Protein AF-A0A965NC64-F1 (afdb_monomer)

Structure (mmCIF, N/CA/C/O backbone):
data_AF-A0A965NC64-F1
#
_entry.id   AF-A0A965NC64-F1
#
loop_
_atom_site.group_PDB
_atom_site.id
_atom_site.type_symbol
_atom_site.label_atom_id
_atom_site.label_alt_id
_atom_site.label_comp_id
_atom_site.label_asym_id
_atom_site.label_entity_id
_atom_site.label_seq_id
_atom_site.pdbx_PDB_ins_code
_atom_site.Cartn_x
_atom_site.Cartn_y
_atom_site.Cartn_z
_atom_site.occupancy
_atom_site.B_iso_or_equiv
_atom_site.auth_seq_id
_atom_site.auth_comp_id
_atom_site.auth_asym_id
_atom_site.auth_atom_id
_atom_sit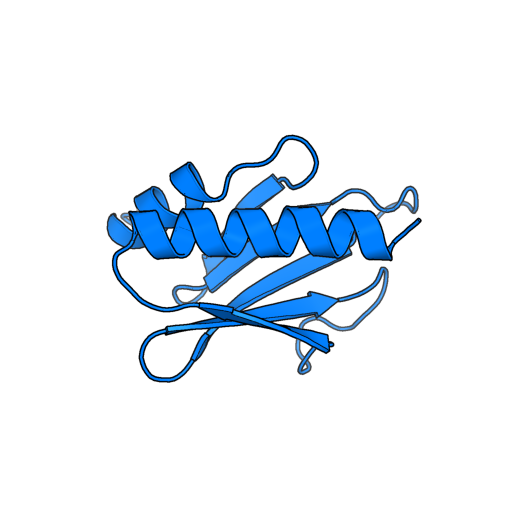e.pdbx_PDB_model_num
ATOM 1 N N . MET A 1 1 ? -20.239 12.941 -12.791 1.00 38.50 1 MET A N 1
ATOM 2 C CA . MET A 1 1 ? -20.620 12.729 -11.380 1.00 38.50 1 MET A CA 1
ATOM 3 C C . MET A 1 1 ? -19.331 12.529 -10.611 1.00 38.50 1 MET A C 1
ATOM 5 O O . MET A 1 1 ? -18.614 11.591 -10.923 1.00 38.50 1 MET A O 1
ATOM 9 N N . ALA A 1 2 ? -18.961 13.468 -9.740 1.00 36.38 2 ALA A N 1
ATOM 10 C CA . ALA A 1 2 ? -17.720 13.370 -8.981 1.00 36.38 2 ALA A CA 1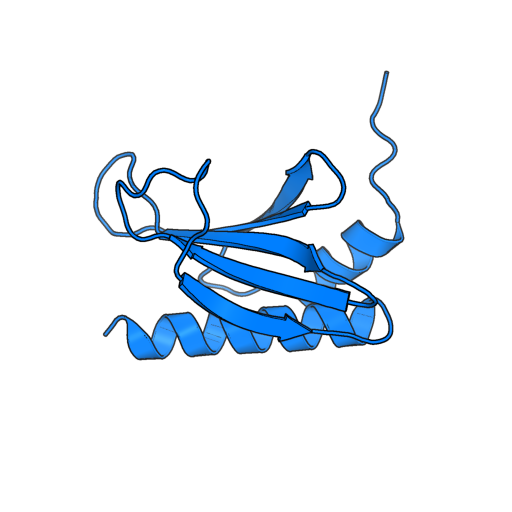
ATOM 11 C C . ALA A 1 2 ? -17.830 12.180 -8.021 1.00 36.38 2 ALA A C 1
ATOM 13 O O . ALA A 1 2 ? -18.728 12.162 -7.179 1.00 36.38 2 ALA A O 1
ATOM 14 N N . ALA A 1 3 ? -16.951 11.188 -8.166 1.00 44.09 3 ALA A N 1
ATOM 15 C CA . ALA A 1 3 ? -16.714 10.219 -7.112 1.00 44.09 3 ALA A CA 1
ATOM 16 C C . ALA A 1 3 ? -16.273 11.024 -5.885 1.00 44.09 3 ALA A C 1
ATOM 18 O O . ALA A 1 3 ? -15.158 11.542 -5.836 1.00 44.09 3 ALA A O 1
ATOM 19 N N . LEU A 1 4 ? -17.180 11.223 -4.930 1.00 44.88 4 LEU A N 1
ATOM 20 C CA . LEU A 1 4 ? -16.827 11.715 -3.607 1.00 44.88 4 LEU A CA 1
ATOM 21 C C . LEU A 1 4 ? -15.975 10.606 -2.992 1.00 44.88 4 LEU A C 1
ATOM 23 O O . LEU A 1 4 ? -16.509 9.654 -2.426 1.00 44.88 4 LEU A O 1
ATOM 27 N N . GLY A 1 5 ? -14.663 10.681 -3.235 1.00 58.66 5 GLY A N 1
ATOM 28 C CA . GLY A 1 5 ? -13.684 9.711 -2.772 1.00 58.66 5 GLY A CA 1
ATOM 29 C C . GLY A 1 5 ? -13.935 9.418 -1.303 1.00 58.66 5 GLY A C 1
ATOM 30 O O . GLY A 1 5 ? -14.104 10.341 -0.501 1.00 58.66 5 GLY A O 1
ATOM 31 N N . ASN A 1 6 ? -14.046 8.133 -0.976 1.00 78.19 6 ASN A N 1
ATOM 32 C CA . ASN A 1 6 ? -14.392 7.686 0.362 1.00 78.19 6 ASN A CA 1
ATOM 33 C C . ASN A 1 6 ? -13.430 8.356 1.370 1.00 78.19 6 ASN A C 1
ATOM 35 O O . ASN A 1 6 ? -12.217 8.132 1.297 1.00 78.19 6 ASN A O 1
ATOM 39 N N . PRO A 1 7 ? -13.929 9.199 2.295 1.00 83.62 7 PRO A N 1
ATOM 40 C CA . PRO A 1 7 ? -13.079 10.010 3.165 1.00 83.62 7 PRO A CA 1
ATOM 41 C C . PRO A 1 7 ? -12.191 9.157 4.073 1.00 83.62 7 PRO A C 1
ATOM 43 O O . PRO A 1 7 ? -11.143 9.620 4.525 1.00 83.62 7 PRO A O 1
ATOM 46 N N . GLU A 1 8 ? -12.583 7.910 4.337 1.00 85.62 8 GLU A N 1
ATOM 47 C CA . GLU A 1 8 ? -11.746 6.950 5.046 1.00 85.62 8 GLU A CA 1
ATOM 48 C C . GLU A 1 8 ? -10.564 6.490 4.192 1.00 85.62 8 GLU A C 1
ATOM 50 O O . GLU A 1 8 ? -9.433 6.525 4.672 1.00 85.62 8 GLU A O 1
ATOM 55 N N . LEU A 1 9 ? -10.797 6.145 2.921 1.00 88.12 9 LEU A N 1
ATOM 56 C CA . LEU A 1 9 ? -9.732 5.765 1.986 1.00 88.12 9 LEU A CA 1
ATOM 57 C C . LEU A 1 9 ? -8.744 6.906 1.777 1.00 88.12 9 LEU A C 1
ATOM 59 O O . LEU A 1 9 ? -7.544 6.673 1.845 1.00 88.12 9 LEU A O 1
ATOM 63 N N . ASN A 1 10 ? -9.220 8.146 1.655 1.00 89.44 10 ASN A N 1
ATOM 64 C CA . ASN A 1 10 ? -8.328 9.303 1.552 1.00 89.44 10 ASN A CA 1
ATOM 65 C C . ASN A 1 10 ? -7.413 9.443 2.778 1.00 89.44 10 ASN A C 1
ATOM 67 O O . ASN A 1 10 ? -6.249 9.810 2.642 1.00 89.44 10 ASN A O 1
ATOM 71 N N . ARG A 1 11 ? -7.906 9.129 3.985 1.00 91.56 11 ARG A N 1
ATOM 72 C CA . ARG A 1 11 ? -7.077 9.133 5.203 1.00 91.56 11 ARG A CA 1
ATOM 73 C C . ARG A 1 11 ? -6.077 7.984 5.224 1.00 91.56 11 ARG A C 1
ATOM 75 O O . ARG A 1 11 ? -4.970 8.183 5.718 1.00 91.56 11 ARG A O 1
ATOM 82 N N . ILE A 1 12 ? -6.472 6.813 4.726 1.00 93.50 12 ILE A N 1
ATOM 83 C CA . ILE A 1 12 ? -5.576 5.663 4.598 1.00 93.50 12 ILE A CA 1
ATOM 84 C C . ILE A 1 12 ? -4.457 6.005 3.612 1.00 93.50 12 ILE A C 1
ATOM 86 O O . ILE A 1 12 ? -3.294 5.945 3.992 1.00 93.50 12 ILE A O 1
ATOM 90 N N . VAL A 1 13 ? -4.802 6.451 2.400 1.00 93.75 13 VAL A N 1
ATOM 91 C CA . VAL A 1 13 ? -3.851 6.838 1.347 1.00 93.75 13 VAL A CA 1
ATOM 92 C C . VAL A 1 13 ? -2.905 7.929 1.831 1.00 93.75 13 VAL A C 1
ATOM 94 O O . VAL A 1 13 ? -1.699 7.788 1.680 1.00 93.75 13 VAL A O 1
ATOM 97 N N . ALA A 1 14 ? -3.414 8.976 2.488 1.00 93.69 14 ALA A N 1
ATOM 98 C CA . ALA A 1 14 ? -2.570 10.040 3.033 1.00 93.69 14 ALA A CA 1
ATOM 99 C C . ALA A 1 14 ? -1.561 9.534 4.082 1.00 93.69 14 ALA A C 1
ATOM 101 O O . ALA A 1 14 ? -0.460 10.065 4.180 1.00 93.69 14 ALA A O 1
ATOM 102 N N . ALA A 1 15 ? -1.926 8.521 4.873 1.00 94.81 15 ALA A N 1
ATOM 103 C CA . ALA A 1 15 ? -1.031 7.908 5.854 1.00 94.81 15 ALA A CA 1
ATOM 104 C C . ALA A 1 15 ? -0.110 6.828 5.251 1.00 94.81 15 ALA A C 1
ATOM 106 O O . ALA A 1 15 ? 0.912 6.518 5.860 1.00 94.81 15 ALA A O 1
ATOM 107 N N . ALA A 1 16 ? -0.468 6.286 4.084 1.00 94.81 16 ALA A N 1
ATOM 108 C CA . ALA A 1 16 ? 0.279 5.271 3.348 1.00 94.81 16 ALA A CA 1
ATOM 109 C C . ALA A 1 16 ? 1.355 5.846 2.410 1.00 94.81 16 ALA A C 1
ATOM 111 O O . ALA A 1 16 ? 2.144 5.076 1.875 1.00 94.81 16 ALA A O 1
ATOM 112 N N . GLN A 1 17 ? 1.397 7.170 2.210 1.00 93.56 17 GLN A N 1
ATOM 113 C CA . GLN A 1 17 ? 2.363 7.828 1.322 1.00 93.56 17 GLN A CA 1
ATOM 114 C C . GLN A 1 17 ? 3.816 7.491 1.694 1.00 93.56 17 GLN A C 1
ATOM 116 O O . GLN A 1 17 ? 4.217 7.598 2.860 1.00 93.56 17 GLN A O 1
ATOM 121 N N . THR A 1 18 ? 4.609 7.142 0.680 1.00 92.31 18 THR A N 1
ATOM 122 C CA . THR A 1 18 ? 6.045 6.846 0.782 1.00 92.31 18 THR A CA 1
ATOM 123 C C . THR A 1 18 ? 6.791 7.543 -0.366 1.00 92.31 18 THR A C 1
ATOM 125 O O . THR A 1 18 ? 6.166 7.931 -1.349 1.00 92.31 18 THR A O 1
ATOM 128 N N . PRO A 1 19 ? 8.116 7.751 -0.261 1.00 89.81 19 PRO A N 1
ATOM 129 C CA . PRO A 1 19 ? 8.881 8.414 -1.317 1.00 89.81 19 PRO A CA 1
ATOM 130 C C . PRO A 1 19 ? 9.054 7.572 -2.590 1.00 89.81 19 PRO A C 1
ATOM 132 O O . PRO A 1 19 ? 9.368 8.136 -3.633 1.00 89.81 19 PRO A O 1
ATOM 135 N N . LEU A 1 20 ? 8.900 6.248 -2.505 1.00 89.75 20 LEU A N 1
ATOM 136 C CA . LEU A 1 20 ? 9.176 5.325 -3.614 1.00 89.75 20 LEU A CA 1
ATOM 137 C C . LEU A 1 20 ? 7.903 4.813 -4.286 1.00 89.75 20 LEU A C 1
ATOM 139 O O . LEU A 1 20 ? 7.935 4.434 -5.451 1.00 89.75 20 LEU A O 1
ATOM 143 N N . TRP A 1 21 ? 6.791 4.805 -3.558 1.00 94.44 21 TRP A N 1
ATOM 144 C CA . TRP A 1 21 ? 5.522 4.287 -4.041 1.00 94.44 21 TRP A CA 1
ATOM 145 C C . TRP A 1 21 ? 4.537 5.431 -4.253 1.00 94.44 21 TRP A C 1
ATOM 147 O O . TRP A 1 21 ? 4.229 6.167 -3.315 1.00 94.44 21 TRP A O 1
ATOM 157 N N . ASP A 1 22 ? 4.001 5.542 -5.465 1.00 94.62 22 ASP A N 1
ATOM 158 C CA . ASP A 1 22 ? 2.838 6.381 -5.734 1.00 94.62 22 ASP A CA 1
ATOM 159 C C . ASP A 1 22 ? 1.588 5.647 -5.248 1.00 94.62 22 ASP A C 1
ATOM 161 O O . ASP A 1 22 ? 1.274 4.565 -5.742 1.00 94.62 22 ASP A O 1
ATOM 165 N N . VAL A 1 23 ? 0.919 6.193 -4.229 1.00 95.00 23 VAL A N 1
ATOM 166 C CA . VAL A 1 23 ? -0.237 5.556 -3.582 1.00 95.00 23 VAL A CA 1
ATOM 167 C C . VAL A 1 23 ? -1.507 6.330 -3.905 1.00 95.00 23 VAL A C 1
ATOM 169 O O . VAL A 1 23 ? -1.642 7.503 -3.547 1.00 95.00 23 VAL A O 1
ATOM 172 N N . ALA A 1 24 ? -2.479 5.640 -4.496 1.00 93.38 24 ALA A N 1
ATOM 173 C CA . ALA A 1 24 ? -3.746 6.200 -4.940 1.00 93.38 24 ALA A CA 1
ATOM 174 C C . ALA A 1 24 ? -4.934 5.289 -4.593 1.00 93.38 24 ALA A C 1
ATOM 176 O O . ALA A 1 24 ? -4.796 4.111 -4.266 1.00 93.38 24 ALA A O 1
ATOM 177 N N . THR A 1 25 ? -6.144 5.839 -4.662 1.00 91.12 25 THR A N 1
ATOM 178 C CA . THR A 1 25 ? -7.377 5.047 -4.572 1.00 91.12 25 THR A CA 1
ATOM 179 C C . THR A 1 25 ? -7.724 4.454 -5.935 1.00 91.12 25 THR A C 1
ATOM 181 O O . THR A 1 25 ? -7.787 5.194 -6.915 1.00 91.12 25 THR A O 1
ATOM 184 N N . GLY A 1 26 ? -7.997 3.152 -5.979 1.00 85.88 26 GLY A N 1
ATOM 185 C CA . GLY A 1 26 ? -8.496 2.437 -7.153 1.00 85.88 26 GLY A CA 1
ATOM 186 C C . GLY A 1 26 ? -10.017 2.263 -7.141 1.00 85.88 26 GLY A C 1
ATOM 187 O O . GLY A 1 26 ? -10.727 2.809 -6.290 1.00 85.88 26 GLY A O 1
ATOM 188 N N . GLU A 1 27 ? -10.532 1.465 -8.077 1.00 82.50 27 GLU A N 1
ATOM 189 C CA . GLU A 1 27 ? -11.954 1.105 -8.107 1.00 82.50 27 GLU A CA 1
ATOM 190 C C . GLU A 1 27 ? -12.347 0.185 -6.933 1.00 82.50 27 GLU A C 1
ATOM 192 O O . GLU A 1 27 ? -11.521 -0.525 -6.356 1.00 82.50 27 GLU A O 1
ATOM 197 N N . GLY A 1 28 ? -13.629 0.200 -6.550 1.00 79.81 28 GLY A N 1
ATOM 198 C CA . GLY A 1 28 ? -14.186 -0.789 -5.615 1.00 79.81 28 GLY A CA 1
ATOM 199 C C . GLY A 1 28 ? -13.628 -0.750 -4.185 1.00 79.81 28 GLY A C 1
ATOM 200 O O . GLY A 1 28 ? -13.513 -1.792 -3.548 1.00 79.81 28 GLY A O 1
ATOM 201 N N . ASN A 1 29 ? -13.299 0.435 -3.663 1.00 83.69 29 ASN A N 1
ATOM 202 C CA . ASN A 1 29 ? -12.672 0.635 -2.347 1.00 83.69 29 ASN A CA 1
ATOM 203 C C . ASN A 1 29 ? -11.264 0.024 -2.205 1.00 83.69 29 ASN A C 1
ATOM 205 O O . ASN A 1 29 ? -10.834 -0.313 -1.100 1.00 83.69 29 ASN A O 1
ATOM 209 N N . THR A 1 30 ? -10.546 -0.086 -3.315 1.00 90.00 30 THR A N 1
ATOM 210 C CA . THR A 1 30 ? -9.174 -0.594 -3.351 1.00 90.00 30 THR A CA 1
ATOM 211 C C . THR A 1 30 ? -8.179 0.557 -3.227 1.00 90.00 30 THR A C 1
ATOM 213 O O . THR A 1 30 ? -8.462 1.688 -3.628 1.00 90.00 30 THR A O 1
ATOM 216 N N . ILE A 1 31 ? -7.002 0.284 -2.674 1.00 93.50 31 ILE A N 1
ATOM 217 C CA . ILE A 1 31 ? -5.845 1.184 -2.734 1.00 93.50 31 ILE A CA 1
ATOM 218 C C . ILE A 1 31 ? -4.826 0.537 -3.660 1.00 93.50 31 ILE A C 1
ATOM 220 O O . ILE A 1 31 ? -4.604 -0.668 -3.585 1.00 93.50 31 ILE A O 1
ATOM 224 N N . ILE A 1 32 ? -4.235 1.329 -4.541 1.00 94.50 32 ILE A N 1
ATOM 225 C CA . ILE A 1 32 ? -3.215 0.876 -5.478 1.00 94.50 32 ILE A CA 1
ATOM 226 C C . ILE A 1 32 ? -1.948 1.655 -5.162 1.00 94.50 32 ILE A C 1
ATOM 228 O O . ILE A 1 32 ? -1.995 2.877 -5.021 1.00 94.50 32 ILE A O 1
ATOM 232 N N . ALA A 1 33 ? -0.837 0.943 -5.026 1.00 95.25 33 ALA A N 1
ATOM 233 C CA . ALA A 1 33 ? 0.480 1.542 -4.947 1.00 95.25 33 ALA A CA 1
ATOM 234 C C . ALA A 1 33 ? 1.312 1.087 -6.147 1.00 95.25 33 ALA A C 1
ATOM 236 O O . ALA A 1 33 ? 1.404 -0.110 -6.410 1.00 95.25 33 ALA A O 1
ATOM 237 N N . THR A 1 34 ? 1.913 2.025 -6.871 1.00 94.56 34 THR A N 1
ATOM 238 C CA . THR A 1 34 ? 2.779 1.728 -8.018 1.00 94.56 34 THR A CA 1
ATOM 239 C C . THR A 1 34 ? 4.183 2.260 -7.791 1.00 94.56 34 THR A C 1
ATOM 241 O O . THR A 1 34 ? 4.348 3.383 -7.315 1.00 94.56 34 THR A O 1
ATOM 244 N N . ARG A 1 35 ? 5.194 1.472 -8.156 1.00 93.25 35 ARG A N 1
ATOM 245 C CA . ARG A 1 35 ? 6.608 1.864 -8.119 1.00 93.25 35 ARG A CA 1
ATOM 246 C C . ARG A 1 35 ? 7.242 1.580 -9.472 1.00 93.25 35 ARG A C 1
ATOM 248 O O . ARG A 1 35 ? 6.985 0.537 -10.071 1.00 93.25 35 ARG A O 1
ATOM 255 N N . ASP A 1 36 ? 8.090 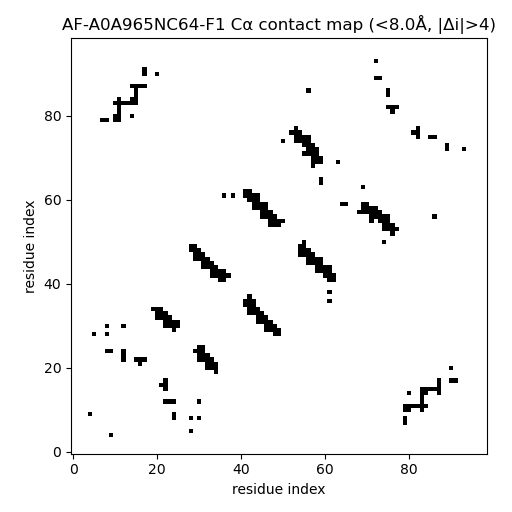2.494 -9.933 1.00 92.06 36 ASP A N 1
ATOM 256 C CA . ASP A 1 36 ? 8.902 2.268 -11.126 1.00 92.06 36 ASP A CA 1
ATOM 257 C C . ASP A 1 36 ? 9.760 1.001 -10.972 1.00 92.06 36 ASP A C 1
ATOM 259 O O . ASP A 1 36 ? 10.332 0.737 -9.913 1.00 92.06 36 ASP A O 1
ATOM 263 N N . SER A 1 37 ? 9.823 0.196 -12.027 1.00 89.00 37 SER A N 1
ATOM 264 C CA . SER A 1 37 ? 10.672 -0.998 -12.072 1.00 89.00 37 SER A CA 1
ATOM 265 C C . SER A 1 37 ? 11.948 -0.792 -12.884 1.00 89.00 37 SER A C 1
ATOM 267 O O . SER A 1 37 ? 12.789 -1.688 -12.934 1.00 89.00 37 S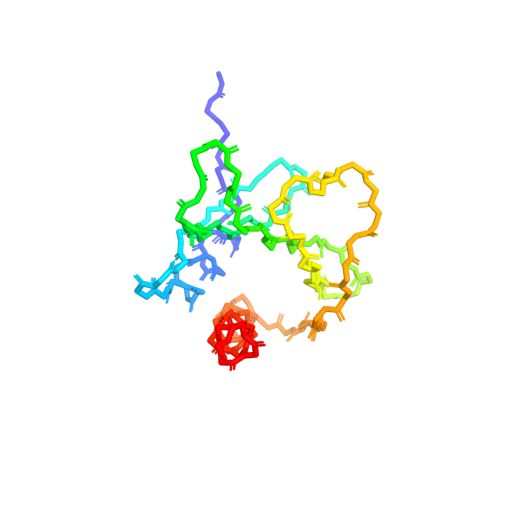ER A O 1
ATOM 269 N N . GLY A 1 38 ? 12.080 0.357 -13.554 1.00 88.50 38 GLY A N 1
ATOM 270 C CA . GLY A 1 38 ? 13.088 0.599 -14.578 1.00 88.50 38 GLY A CA 1
ATOM 271 C C . GLY A 1 38 ? 12.751 -0.020 -15.938 1.00 88.50 38 GLY A C 1
ATOM 272 O O . GLY A 1 38 ? 13.528 0.145 -16.879 1.00 88.50 38 GLY A O 1
ATOM 273 N N . VAL A 1 39 ? 11.611 -0.714 -16.071 1.00 87.75 39 VAL A N 1
ATOM 274 C CA . VAL A 1 39 ? 11.145 -1.272 -17.344 1.00 87.75 39 VAL A CA 1
ATOM 275 C C . VAL A 1 39 ? 9.910 -0.525 -17.839 1.00 87.75 39 VAL A C 1
ATOM 277 O O . VAL A 1 39 ? 8.895 -0.433 -17.147 1.00 87.75 39 VAL A O 1
ATOM 280 N N . ASP A 1 40 ? 10.009 0.008 -19.058 1.00 87.94 40 ASP A N 1
ATOM 281 C CA . ASP A 1 40 ? 8.979 0.856 -19.657 1.00 87.94 40 ASP A CA 1
ATOM 282 C C . ASP A 1 40 ? 7.615 0.152 -19.693 1.00 87.94 40 ASP A C 1
ATOM 284 O O . ASP A 1 40 ? 7.485 -0.980 -20.165 1.00 87.94 40 ASP A O 1
ATOM 288 N N . GLY A 1 41 ? 6.603 0.824 -19.142 1.00 87.19 41 GLY A N 1
ATOM 289 C CA . GLY A 1 41 ? 5.228 0.329 -19.097 1.00 87.19 41 GLY A CA 1
ATOM 290 C C . GLY A 1 41 ? 4.963 -0.822 -18.121 1.00 87.19 41 GLY A C 1
ATOM 291 O O . GLY A 1 41 ? 3.841 -1.324 -18.104 1.00 87.19 41 GLY A O 1
ATOM 292 N N . MET A 1 42 ? 5.936 -1.243 -17.303 1.00 91.19 42 MET A N 1
ATOM 293 C CA . MET A 1 42 ? 5.786 -2.404 -16.414 1.00 91.19 42 MET A CA 1
ATOM 294 C C . MET A 1 42 ? 6.201 -2.082 -14.972 1.00 91.19 42 MET A C 1
ATOM 296 O O . MET A 1 42 ? 7.228 -2.572 -14.506 1.00 91.19 42 MET A O 1
ATOM 300 N N . PRO A 1 43 ? 5.441 -1.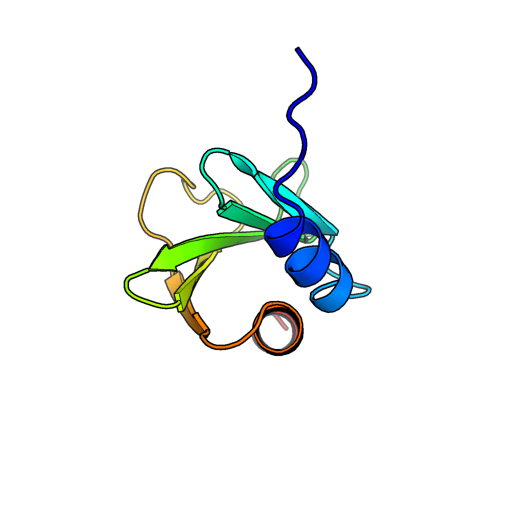251 -14.242 1.00 93.12 43 PRO A N 1
ATOM 301 C CA . PRO A 1 43 ? 5.745 -0.936 -12.850 1.00 93.12 43 PRO A CA 1
ATOM 302 C C . PRO A 1 43 ? 5.528 -2.147 -11.931 1.00 93.12 43 PRO A C 1
ATOM 304 O O . PRO A 1 43 ? 4.771 -3.063 -12.249 1.00 93.12 43 PRO A O 1
ATOM 307 N N . TYR A 1 44 ? 6.136 -2.104 -10.746 1.00 93.38 44 TYR A N 1
ATOM 308 C CA . TYR A 1 44 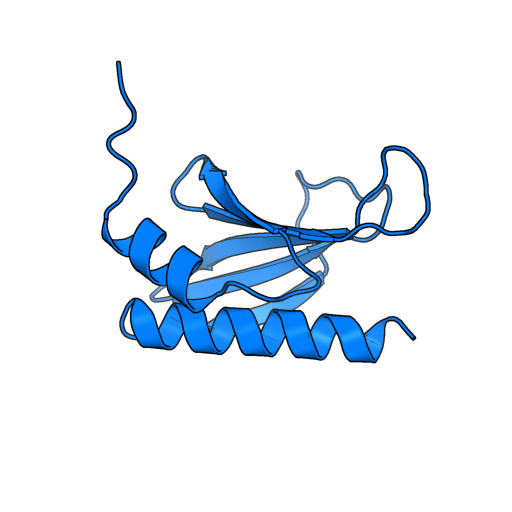? 5.660 -2.903 -9.620 1.00 93.38 44 TYR A CA 1
ATOM 309 C C . TYR A 1 44 ? 4.306 -2.362 -9.171 1.00 93.38 44 TYR A C 1
ATOM 311 O O . TYR A 1 44 ? 4.125 -1.143 -9.071 1.00 93.38 44 TYR A O 1
ATOM 319 N N . VAL A 1 45 ? 3.371 -3.255 -8.856 1.00 93.81 45 VAL A N 1
ATOM 320 C CA . VAL A 1 45 ? 2.031 -2.873 -8.402 1.00 93.81 45 VAL A CA 1
ATOM 321 C C . VAL A 1 45 ? 1.714 -3.600 -7.108 1.00 93.81 45 VAL A C 1
ATOM 323 O O . VAL A 1 45 ? 1.877 -4.808 -7.013 1.00 93.81 45 VAL A O 1
ATOM 326 N N . VAL A 1 46 ? 1.225 -2.877 -6.108 1.00 95.12 46 VAL A N 1
ATOM 327 C CA . VAL A 1 46 ? 0.614 -3.460 -4.915 1.00 95.12 46 VAL A CA 1
ATOM 328 C C . VAL A 1 46 ? -0.857 -3.088 -4.906 1.00 95.12 46 VAL A C 1
ATOM 330 O O . VAL A 1 46 ? -1.219 -1.910 -4.895 1.00 95.12 46 VAL A O 1
ATOM 333 N N . VAL A 1 47 ? -1.713 -4.103 -4.892 1.00 94.62 47 VAL A N 1
ATOM 334 C CA . VAL A 1 47 ? -3.162 -3.948 -4.787 1.00 94.62 47 VAL A CA 1
ATOM 335 C C . VAL A 1 47 ? -3.571 -4.257 -3.357 1.00 94.62 47 VAL A C 1
ATOM 337 O O . VAL A 1 47 ? -3.348 -5.356 -2.855 1.00 94.62 47 VAL A O 1
ATOM 340 N N . ILE A 1 48 ? -4.179 -3.280 -2.691 1.00 94.38 48 ILE A N 1
ATOM 341 C CA . ILE A 1 48 ? -4.685 -3.406 -1.329 1.00 94.38 48 ILE A CA 1
ATOM 342 C C . ILE A 1 48 ? -6.212 -3.405 -1.370 1.00 94.38 48 ILE A C 1
ATOM 344 O O . ILE A 1 48 ? -6.866 -2.357 -1.383 1.00 94.38 48 ILE A O 1
ATOM 348 N N . GLY A 1 49 ? -6.777 -4.608 -1.417 1.00 92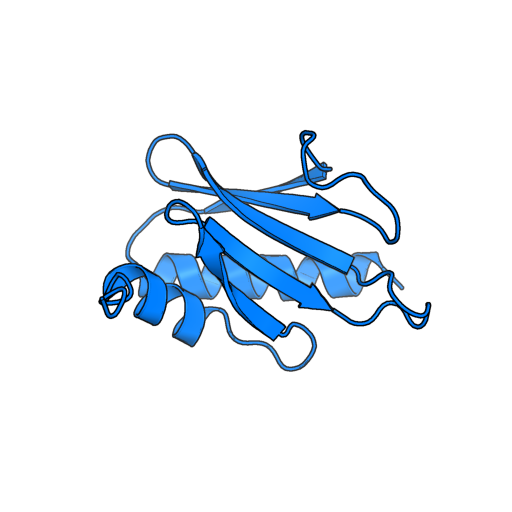.50 49 GLY A N 1
ATOM 349 C CA . GLY A 1 49 ? -8.214 -4.851 -1.483 1.00 92.50 49 GLY A CA 1
ATOM 350 C C . GLY A 1 49 ? -8.822 -5.117 -0.111 1.00 92.50 49 GLY A C 1
ATOM 351 O O . GLY A 1 49 ? -8.142 -5.527 0.833 1.00 92.50 49 GLY A O 1
ATOM 352 N N . ARG A 1 50 ? -10.132 -4.895 0.025 1.00 89.31 50 ARG A N 1
ATOM 353 C CA . ARG A 1 50 ? -10.860 -5.239 1.253 1.00 89.31 50 ARG A CA 1
ATOM 354 C C . ARG A 1 50 ? -10.839 -6.760 1.453 1.00 89.31 50 ARG A C 1
ATOM 356 O O . ARG A 1 50 ? -11.285 -7.495 0.581 1.00 89.31 50 ARG A O 1
ATOM 363 N N . SER A 1 51 ? -10.391 -7.220 2.621 1.00 89.00 51 SER A N 1
ATOM 364 C CA . SER A 1 51 ? -10.389 -8.643 2.990 1.00 89.00 51 SER A CA 1
ATOM 365 C C . SER A 1 51 ? -10.928 -8.812 4.409 1.00 89.00 51 SER A C 1
ATOM 367 O O . SER A 1 51 ? -10.372 -8.286 5.378 1.00 89.00 51 SER A O 1
ATOM 369 N N . GLY A 1 52 ? -12.071 -9.492 4.544 1.00 86.69 52 GLY A N 1
ATOM 370 C CA . GLY A 1 52 ? -12.760 -9.669 5.823 1.00 86.69 52 GLY A CA 1
ATOM 371 C C . GLY A 1 52 ? -13.031 -8.341 6.547 1.00 86.69 52 GLY A C 1
ATOM 372 O O . GLY A 1 52 ? -13.773 -7.483 6.066 1.00 86.69 52 GLY A O 1
ATOM 373 N N . ARG A 1 53 ? -12.439 -8.171 7.737 1.00 84.31 53 ARG A N 1
ATOM 374 C CA . ARG A 1 53 ? -12.561 -6.943 8.551 1.00 84.31 53 ARG A CA 1
ATOM 375 C C . ARG A 1 53 ? -11.496 -5.884 8.240 1.00 84.31 53 ARG A C 1
ATOM 377 O O . ARG A 1 53 ? -11.597 -4.769 8.754 1.00 84.31 53 ARG A O 1
ATOM 384 N N . GLY A 1 54 ? -10.507 -6.215 7.419 1.00 90.19 54 GLY A N 1
ATOM 385 C CA . GLY A 1 5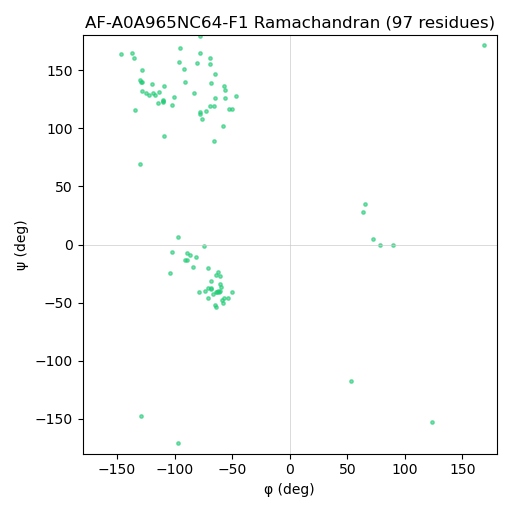4 ? -9.348 -5.386 7.124 1.00 90.19 54 GLY A CA 1
ATOM 386 C C . GLY A 1 54 ? -9.120 -5.228 5.627 1.00 90.19 54 GLY A C 1
ATOM 387 O O . GLY A 1 54 ? -10.064 -5.189 4.834 1.00 90.19 54 GLY A O 1
ATOM 388 N N . TYR A 1 55 ? -7.855 -5.120 5.258 1.00 94.06 55 TYR A N 1
ATOM 389 C CA . TYR A 1 55 ? -7.382 -5.110 3.888 1.00 94.06 55 TYR A CA 1
ATOM 390 C C . TYR A 1 55 ? -6.269 -6.140 3.727 1.00 94.06 55 TYR A C 1
ATOM 392 O O . TYR A 1 55 ? -5.531 -6.407 4.672 1.00 94.06 55 TYR A O 1
ATOM 400 N N . ARG A 1 56 ? -6.153 -6.701 2.531 1.00 95.06 56 ARG A N 1
ATOM 401 C CA . ARG A 1 56 ? -5.056 -7.577 2.125 1.00 95.06 56 ARG A CA 1
ATOM 402 C C . ARG A 1 56 ? -4.262 -6.865 1.043 1.00 95.06 56 ARG A C 1
ATOM 404 O O . ARG A 1 56 ? -4.871 -6.338 0.116 1.00 95.06 56 ARG A O 1
ATOM 411 N N . ALA A 1 57 ? -2.945 -6.835 1.190 1.00 94.94 57 ALA A N 1
ATOM 412 C CA . ALA A 1 57 ? -2.013 -6.294 0.217 1.00 94.94 57 ALA A CA 1
ATOM 413 C C . ALA A 1 57 ? -1.392 -7.440 -0.585 1.00 94.94 57 ALA A C 1
ATOM 415 O O . ALA A 1 57 ? -0.835 -8.374 -0.004 1.00 94.94 57 ALA A O 1
ATOM 416 N N . SER A 1 58 ? -1.481 -7.339 -1.906 1.00 95.19 58 SER A N 1
ATOM 417 C CA . SER A 1 58 ? -0.890 -8.280 -2.853 1.00 95.19 58 SER A CA 1
ATOM 418 C C . SER A 1 58 ? 0.064 -7.543 -3.784 1.00 95.19 58 SER A C 1
ATOM 420 O O . SER A 1 58 ? -0.323 -6.527 -4.360 1.00 95.19 58 SER A O 1
ATOM 422 N N . LEU A 1 59 ? 1.290 -8.039 -3.918 1.00 94.38 59 LEU A N 1
ATOM 423 C CA . LEU A 1 59 ? 2.327 -7.545 -4.817 1.00 94.38 59 LEU A CA 1
ATOM 424 C C . LEU A 1 59 ? 2.254 -8.270 -6.165 1.00 94.38 59 LEU A C 1
ATOM 426 O O . LEU A 1 59 ? 2.068 -9.483 -6.233 1.00 94.38 59 LEU A O 1
ATOM 430 N N . TYR A 1 60 ? 2.451 -7.503 -7.227 1.00 93.44 60 TYR A N 1
ATOM 431 C CA . TYR A 1 60 ? 2.525 -7.946 -8.609 1.00 93.44 60 TYR A CA 1
ATOM 432 C C . TYR A 1 60 ? 3.849 -7.455 -9.186 1.00 93.44 60 TYR A C 1
ATOM 434 O O . TYR A 1 60 ? 4.211 -6.278 -9.032 1.00 93.44 60 TYR A O 1
ATOM 442 N N . MET A 1 61 ? 4.586 -8.362 -9.821 1.00 91.94 61 MET A N 1
ATOM 443 C CA . MET A 1 61 ? 5.840 -8.036 -10.481 1.00 91.94 61 MET A CA 1
ATOM 444 C C . MET A 1 61 ? 5.571 -7.366 -11.840 1.00 91.94 61 MET A C 1
ATOM 446 O O . MET A 1 61 ? 4.459 -7.423 -12.372 1.00 91.94 61 MET A O 1
ATOM 450 N N . PRO A 1 62 ? 6.585 -6.717 -12.434 1.00 91.31 62 PRO A N 1
ATOM 451 C CA . PRO A 1 62 ? 6.507 -6.186 -13.788 1.00 91.31 62 PRO A CA 1
ATOM 452 C C . PRO A 1 62 ? 6.007 -7.234 -14.790 1.00 91.31 62 PRO A C 1
ATOM 454 O O . PRO A 1 62 ? 6.674 -8.239 -15.034 1.00 91.31 62 PRO A O 1
ATOM 457 N N . GLY A 1 63 ? 4.843 -6.978 -15.390 1.00 87.50 63 GLY A N 1
ATOM 458 C CA . GLY A 1 63 ? 4.227 -7.864 -16.382 1.00 87.50 63 GLY A CA 1
ATOM 459 C C . GLY A 1 63 ? 3.284 -8.931 -15.817 1.00 87.50 63 GLY A C 1
ATOM 460 O O . GLY A 1 63 ? 2.706 -9.673 -16.612 1.00 87.50 63 GLY A O 1
ATOM 461 N N . ASP A 1 64 ? 3.091 -9.000 -14.495 1.00 90.31 64 ASP A N 1
ATOM 462 C CA . ASP A 1 64 ? 2.038 -9.830 -13.909 1.00 90.31 64 ASP A CA 1
ATOM 463 C C . ASP A 1 64 ? 0.646 -9.332 -14.305 1.00 90.31 64 ASP A C 1
ATOM 465 O O . ASP A 1 64 ? 0.381 -8.132 -14.447 1.00 90.31 64 ASP A O 1
ATOM 469 N N . ASP A 1 65 ? -0.274 -10.283 -14.441 1.00 87.12 65 ASP A N 1
ATOM 470 C CA . ASP A 1 65 ? -1.676 -9.979 -14.667 1.00 87.12 65 ASP A CA 1
ATOM 471 C C . ASP A 1 65 ? -2.337 -9.570 -13.340 1.00 87.12 65 ASP A C 1
ATOM 473 O O . ASP A 1 65 ? -2.502 -10.368 -12.422 1.00 87.12 65 ASP A O 1
ATOM 477 N N . ILE A 1 66 ? -2.732 -8.302 -13.224 1.00 82.94 66 ILE A N 1
ATOM 478 C CA . ILE A 1 66 ? -3.348 -7.759 -11.999 1.00 82.94 66 ILE A CA 1
ATOM 479 C C . ILE A 1 66 ? -4.803 -8.210 -11.787 1.00 82.94 66 ILE A C 1
ATOM 481 O O . ILE A 1 66 ? -5.442 -7.792 -10.820 1.00 82.94 66 ILE A O 1
ATOM 485 N N . THR A 1 67 ? -5.363 -8.999 -12.713 1.00 82.25 67 THR A N 1
ATOM 486 C CA . THR A 1 67 ? -6.726 -9.537 -12.596 1.00 82.25 67 THR A CA 1
ATOM 487 C C . THR A 1 67 ? -6.756 -10.884 -11.875 1.00 82.25 67 THR A C 1
ATOM 489 O O . THR A 1 67 ? -7.827 -11.313 -11.437 1.00 82.25 67 THR A O 1
ATOM 492 N N . VAL A 1 68 ? -5.595 -11.526 -11.699 1.00 85.38 68 VAL A N 1
ATOM 493 C CA . VAL A 1 68 ? -5.427 -12.721 -10.862 1.00 85.38 68 VAL A CA 1
ATOM 494 C C . VAL A 1 68 ? -4.940 -12.357 -9.458 1.00 85.38 68 VAL A C 1
ATOM 496 O O . VAL A 1 68 ? -4.589 -11.215 -9.188 1.00 85.38 68 VAL A O 1
ATOM 499 N N . GLU A 1 69 ? -4.956 -13.314 -8.529 1.00 82.56 69 GLU A N 1
ATOM 500 C CA . GLU A 1 69 ? -4.443 -13.088 -7.172 1.00 82.56 69 GLU A CA 1
ATOM 501 C C . GLU A 1 69 ? -2.905 -13.011 -7.193 1.00 82.56 69 GLU A C 1
ATOM 503 O O . GLU A 1 69 ? -2.243 -13.993 -7.525 1.00 82.56 69 GLU A O 1
ATOM 508 N N . GLY A 1 70 ? -2.352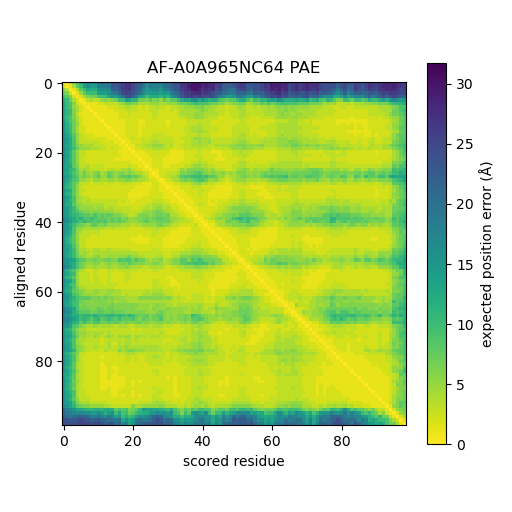 -11.840 -6.865 1.00 87.31 70 GLY A N 1
ATOM 509 C CA . GLY A 1 70 ? -0.908 -11.620 -6.715 1.00 87.31 70 GLY A CA 1
ATOM 510 C C . GLY A 1 70 ? -0.341 -12.144 -5.394 1.00 87.31 70 GLY A C 1
ATOM 511 O O . GLY A 1 70 ? -1.074 -12.634 -4.530 1.00 87.31 70 GLY A O 1
ATOM 512 N N . ASP A 1 71 ? 0.968 -11.986 -5.204 1.00 92.06 71 ASP A N 1
ATOM 513 C CA . ASP A 1 71 ? 1.674 -12.499 -4.028 1.00 92.06 71 ASP A CA 1
ATOM 514 C C . ASP A 1 71 ? 1.275 -11.725 -2.767 1.00 92.06 71 ASP A C 1
ATOM 516 O O . ASP A 1 71 ? 1.417 -10.504 -2.692 1.00 92.06 71 ASP A O 1
ATOM 520 N N . VAL A 1 72 ? 0.710 -12.412 -1.775 1.00 94.00 72 VAL A N 1
ATOM 521 C CA . VAL A 1 72 ? 0.195 -11.753 -0.571 1.00 94.00 72 VAL A CA 1
ATOM 522 C C . VAL A 1 72 ? 1.352 -11.355 0.338 1.00 94.00 72 VAL A C 1
ATOM 524 O O . VAL A 1 72 ? 1.920 -12.189 1.038 1.00 94.00 72 VAL A O 1
ATOM 527 N N . ILE A 1 73 ? 1.622 -10.053 0.402 1.00 93.44 73 ILE A N 1
ATOM 528 C CA . ILE A 1 73 ? 2.693 -9.484 1.230 1.00 93.44 73 ILE A CA 1
ATOM 529 C C . ILE A 1 73 ? 2.220 -9.097 2.636 1.00 93.44 73 ILE A C 1
ATOM 531 O O . ILE A 1 73 ? 3.034 -8.845 3.519 1.00 93.44 73 ILE A O 1
ATOM 535 N N . GLY A 1 74 ? 0.905 -9.045 2.877 1.00 93.75 74 GLY A N 1
ATOM 536 C CA . GLY A 1 74 ? 0.387 -8.819 4.224 1.00 93.75 74 GLY A CA 1
ATOM 537 C C . GLY A 1 74 ? -1.103 -8.516 4.317 1.00 93.75 74 GLY A C 1
ATOM 538 O O . GLY A 1 74 ? -1.800 -8.291 3.327 1.00 93.75 74 GLY A O 1
ATOM 539 N N . GLU A 1 75 ? -1.593 -8.475 5.553 1.00 95.19 75 GLU A N 1
ATOM 540 C CA . GLU A 1 75 ? -2.963 -8.095 5.894 1.00 95.19 75 GLU A CA 1
ATOM 541 C C . GLU A 1 75 ? -2.936 -7.018 6.981 1.00 95.19 75 GLU A C 1
ATOM 543 O O . GLU A 1 75 ? -2.132 -7.068 7.909 1.00 95.19 75 GLU A O 1
ATOM 548 N N . VAL A 1 76 ? -3.819 -6.028 6.867 1.00 94.81 76 VAL A N 1
ATOM 549 C CA . VAL A 1 76 ? -3.873 -4.864 7.756 1.00 94.81 76 VAL A CA 1
ATOM 550 C C . VAL A 1 76 ? -5.291 -4.643 8.256 1.00 94.81 76 VAL A C 1
ATOM 552 O O . VAL A 1 76 ? -6.270 -4.792 7.524 1.00 94.81 76 VAL A O 1
ATOM 555 N N . ALA A 1 77 ? -5.433 -4.247 9.513 1.00 93.81 77 ALA A N 1
ATOM 556 C CA . ALA A 1 77 ? -6.728 -3.950 10.114 1.00 93.81 77 ALA A CA 1
ATOM 557 C C . ALA A 1 77 ? -6.604 -2.825 11.144 1.00 93.81 77 ALA A C 1
ATOM 559 O O . ALA A 1 77 ? -5.506 -2.489 11.579 1.00 93.81 77 ALA A O 1
ATOM 560 N N . GLY A 1 78 ? -7.741 -2.239 11.526 1.00 92.38 78 GLY A N 1
ATOM 561 C CA . GLY A 1 78 ? -7.808 -1.182 12.534 1.00 92.38 78 GLY A CA 1
ATOM 562 C C . GLY A 1 78 ? -8.476 0.087 12.015 1.00 92.38 78 GLY A C 1
ATOM 563 O O . GLY A 1 78 ? -9.326 0.050 11.126 1.00 92.38 78 GLY A O 1
ATOM 564 N N . ASN A 1 79 ? -8.102 1.225 12.594 1.00 91.56 79 ASN A N 1
ATOM 565 C CA . ASN A 1 79 ? -8.631 2.530 12.194 1.00 91.56 79 ASN A CA 1
ATOM 566 C C . ASN A 1 79 ? -7.915 3.062 10.936 1.00 91.56 79 ASN A C 1
ATOM 568 O O . ASN A 1 79 ? -6.746 2.738 10.731 1.00 91.56 79 ASN A O 1
ATOM 572 N N . PRO A 1 80 ? -8.522 3.966 10.139 1.00 91.44 80 PRO A N 1
ATOM 573 C CA . PRO A 1 80 ? -7.956 4.438 8.866 1.00 91.44 80 PRO A CA 1
ATOM 574 C C . PRO A 1 80 ? -6.492 4.912 8.927 1.00 91.44 80 PRO A C 1
ATOM 576 O O . PRO A 1 80 ? -5.688 4.602 8.053 1.00 91.44 80 PRO A O 1
ATOM 579 N N . ARG A 1 81 ? -6.108 5.632 9.989 1.00 92.44 81 ARG A N 1
ATOM 580 C CA . ARG A 1 81 ? -4.719 6.087 10.185 1.00 92.44 81 ARG A CA 1
ATOM 581 C C . ARG A 1 81 ? -3.746 4.944 10.471 1.00 92.44 81 ARG A C 1
ATOM 583 O O . ARG A 1 81 ? -2.600 5.002 10.045 1.00 92.44 81 ARG A O 1
ATOM 590 N N . GLU A 1 82 ? -4.189 3.953 11.233 1.00 94.38 82 GLU A N 1
ATOM 591 C CA . GLU A 1 82 ? -3.381 2.792 11.605 1.00 94.38 82 GLU A CA 1
ATOM 592 C C . GLU A 1 82 ? -3.212 1.852 10.414 1.00 94.38 82 GLU A C 1
ATOM 594 O O . GLU A 1 82 ? -2.108 1.385 10.161 1.00 94.38 82 GLU A O 1
ATOM 599 N N . ILE A 1 83 ? -4.279 1.667 9.631 1.00 94.62 83 ILE A N 1
ATOM 600 C CA . ILE A 1 83 ? -4.238 0.956 8.352 1.00 94.62 83 ILE A CA 1
ATOM 601 C C . ILE A 1 83 ? -3.229 1.622 7.415 1.00 94.62 83 ILE A C 1
ATOM 603 O O . ILE A 1 83 ? -2.347 0.944 6.907 1.00 94.62 83 ILE A O 1
ATOM 607 N N . GLY A 1 84 ? -3.301 2.943 7.224 1.00 94.75 84 GLY A N 1
ATOM 608 C CA . GLY A 1 84 ? -2.362 3.639 6.338 1.00 94.75 84 GLY A CA 1
ATOM 609 C C . GLY A 1 84 ? -0.902 3.498 6.777 1.00 94.75 84 GLY A C 1
ATOM 610 O O . GLY A 1 84 ? -0.041 3.237 5.945 1.00 94.75 84 GLY A O 1
ATOM 611 N N . ARG A 1 85 ? -0.620 3.566 8.087 1.00 95.69 85 ARG A N 1
ATOM 612 C CA . ARG A 1 85 ? 0.732 3.319 8.621 1.00 95.69 85 ARG A CA 1
ATOM 613 C C . ARG A 1 85 ? 1.214 1.889 8.383 1.00 95.69 85 ARG A C 1
ATOM 615 O O . ARG A 1 85 ? 2.379 1.704 8.057 1.00 95.69 85 ARG A O 1
ATOM 622 N N . GLN A 1 86 ? 0.340 0.898 8.551 1.00 96.56 86 GLN A N 1
ATOM 623 C CA . GLN A 1 86 ? 0.684 -0.498 8.277 1.00 96.56 86 GLN A CA 1
ATOM 624 C C . GLN A 1 86 ? 0.932 -0.730 6.781 1.00 96.56 86 GLN A C 1
ATOM 626 O O . GLN A 1 86 ? 1.915 -1.370 6.437 1.00 96.56 86 GLN A O 1
ATOM 631 N N . ILE A 1 87 ? 0.104 -0.159 5.894 1.00 95.62 87 ILE A N 1
ATOM 632 C CA . ILE A 1 87 ? 0.325 -0.222 4.438 1.00 95.62 87 ILE A CA 1
ATOM 633 C C . ILE A 1 87 ? 1.674 0.391 4.088 1.00 95.62 87 ILE A C 1
ATOM 635 O O . ILE A 1 87 ? 2.451 -0.230 3.378 1.00 95.62 87 ILE A O 1
ATOM 639 N N . ARG A 1 88 ? 1.981 1.577 4.622 1.00 95.38 88 ARG A N 1
ATOM 640 C CA . ARG A 1 88 ? 3.287 2.202 4.424 1.00 95.38 88 ARG A CA 1
ATOM 641 C C . ARG A 1 88 ? 4.431 1.262 4.825 1.00 95.38 88 ARG A C 1
ATOM 643 O O . ARG A 1 88 ? 5.365 1.116 4.049 1.00 95.38 88 ARG A O 1
ATOM 650 N N . ALA A 1 89 ? 4.337 0.610 5.984 1.00 95.00 89 ALA A N 1
ATOM 651 C CA . ALA A 1 89 ? 5.359 -0.334 6.430 1.00 95.00 89 ALA A CA 1
ATOM 652 C C . ALA A 1 89 ? 5.498 -1.537 5.478 1.00 95.00 89 ALA A C 1
ATOM 654 O O . ALA A 1 89 ? 6.617 -1.928 5.175 1.00 95.00 89 ALA A O 1
ATOM 655 N N . LEU A 1 90 ? 4.387 -2.076 4.955 1.00 94.75 90 LEU A N 1
ATOM 656 C CA . LEU A 1 90 ? 4.417 -3.141 3.942 1.00 94.75 90 LEU A CA 1
ATOM 657 C C . LEU A 1 90 ? 5.082 -2.681 2.638 1.00 94.75 90 LEU A C 1
ATOM 659 O O . LEU A 1 90 ? 5.846 -3.430 2.045 1.00 94.75 90 LEU A O 1
ATOM 663 N N . LEU A 1 91 ? 4.815 -1.449 2.195 1.00 94.06 91 LEU A N 1
ATOM 664 C CA . LEU A 1 91 ? 5.436 -0.877 0.996 1.00 94.06 91 LEU A CA 1
ATOM 665 C C . LEU A 1 91 ? 6.940 -0.618 1.191 1.00 94.06 91 LEU A C 1
ATOM 667 O O . LEU A 1 91 ? 7.723 -0.826 0.266 1.00 94.06 91 LEU A O 1
ATOM 671 N N . GLU A 1 92 ? 7.348 -0.169 2.381 1.00 91.94 92 GLU A N 1
ATOM 672 C CA . GLU A 1 92 ? 8.760 0.007 2.756 1.00 91.94 92 GLU A CA 1
ATOM 673 C C . GLU A 1 92 ? 9.490 -1.351 2.891 1.00 91.94 92 GLU A C 1
ATOM 675 O O . GLU A 1 92 ? 10.669 -1.439 2.573 1.00 91.94 92 GLU A O 1
ATOM 680 N N . ASP A 1 93 ? 8.808 -2.426 3.297 1.00 90.06 93 ASP A N 1
ATOM 681 C CA . ASP A 1 93 ? 9.384 -3.780 3.393 1.00 90.06 93 ASP A CA 1
ATOM 682 C C . ASP A 1 93 ? 9.481 -4.493 2.029 1.00 90.06 93 ASP A C 1
ATOM 684 O O . ASP A 1 93 ? 10.509 -5.088 1.688 1.00 90.06 93 ASP A O 1
ATOM 688 N N . ALA A 1 94 ? 8.447 -4.348 1.191 1.00 84.94 94 ALA A N 1
ATOM 689 C CA . ALA A 1 94 ? 8.456 -4.825 -0.194 1.00 84.94 94 ALA A CA 1
ATOM 690 C C . ALA A 1 94 ? 9.571 -4.161 -1.023 1.00 84.94 94 ALA A C 1
ATOM 692 O O . ALA A 1 94 ? 10.087 -4.753 -1.976 1.00 84.94 94 ALA A O 1
ATOM 693 N N . ASP A 1 95 ? 9.973 -2.945 -0.642 1.00 76.31 95 ASP A N 1
ATOM 694 C CA . ASP A 1 95 ? 11.126 -2.268 -1.223 1.00 76.31 95 ASP A CA 1
ATOM 695 C C . ASP A 1 95 ? 12.442 -2.995 -0.919 1.00 76.31 95 ASP A C 1
ATOM 697 O O . ASP A 1 95 ? 13.172 -3.348 -1.846 1.00 76.31 95 ASP A O 1
ATOM 701 N N . LEU A 1 96 ? 12.688 -3.294 0.361 1.00 61.25 96 LEU A N 1
ATOM 702 C CA . LEU A 1 96 ? 13.910 -3.944 0.847 1.00 61.25 96 LEU A CA 1
ATOM 703 C C . LEU A 1 96 ? 14.091 -5.372 0.320 1.00 61.25 96 LEU A C 1
ATOM 705 O O . LEU A 1 96 ? 15.218 -5.844 0.218 1.00 61.25 96 LEU A O 1
ATOM 709 N N . SER A 1 97 ? 12.995 -6.047 -0.024 1.00 56.50 97 SER A N 1
ATOM 710 C CA . SER A 1 97 ? 13.015 -7.406 -0.578 1.00 56.50 97 SER A CA 1
ATOM 711 C C . SER A 1 97 ? 13.314 -7.452 -2.085 1.00 56.50 97 SER A C 1
ATOM 713 O O . SER A 1 97 ? 13.539 -8.530 -2.630 1.00 56.50 97 SER A O 1
ATOM 715 N N . SER A 1 98 ? 13.298 -6.301 -2.770 1.00 51.75 98 SER A N 1
ATOM 716 C CA . SER A 1 98 ? 13.493 -6.198 -4.226 1.00 51.75 98 SER A CA 1
ATOM 717 C C . SER A 1 98 ? 14.933 -5.845 -4.648 1.00 51.75 98 SER A C 1
ATOM 719 O O . SER A 1 98 ? 15.154 -5.584 -5.831 1.00 51.75 98 SER A O 1
ATOM 721 N N . ASN A 1 99 ? 15.890 -5.789 -3.713 1.00 43.25 99 ASN A N 1
ATOM 722 C CA . ASN A 1 99 ? 17.298 -5.426 -3.945 1.00 43.25 99 ASN A CA 1
ATOM 723 C C . ASN A 1 99 ? 18.240 -6.538 -3.466 1.00 43.25 99 ASN A C 1
ATOM 725 O O . ASN A 1 99 ? 19.294 -6.738 -4.109 1.00 43.25 99 ASN A O 1
#

Sequence (99 aa):
MAALGNPELNRIVAAAQTPLWDVATGEGNTIIATRDSGVDGMPYVVVIGRSGRGYRASLYMPGDDITVEGDVIGEVAGNPREIGRQIRALLEDADLSSN

Radius of gyration: 12.89 Å; Cα contacts (8 Å, |Δi|>4): 166; chains: 1; bounding box: 38×26×32 Å

Foldseek 3Di:
DDPPDDVLLVLLQVLQDDPFWDWDADPPRKIKTWGDPVDPPFTWIWIWDDDDQWTWIFIDGGPGDPVDGHHTQDTDHDGSNRNSNVNNVSVVVVVVVVD

Nearest PDB structures (foldseek):
  3akn-assembly1_A  TM=5.878E-01  e=8.423E-01  Rattus norvegicus
  8k49-assembly1_T  TM=2.116E-01  e=1.343E+00  Banna virus

Mean predicted aligned error: 5.27 Å

Solvent-accessible surface area (backbone atoms only — not comparable to full-atom values): 5595 Å² total; per-residue (Å²): 132,83,78,77,67,56,71,57,56,55,43,17,41,68,42,30,59,51,99,71,39,54,56,44,78,49,74,94,79,20,37,36,33,38,25,85,61,89,46,90,96,26,43,31,38,34,46,32,36,75,42,95,92,30,30,33,35,22,42,34,58,60,78,55,68,84,89,52,91,50,52,74,77,46,74,42,58,78,55,46,59,55,30,7,43,48,50,27,50,48,55,58,48,58,51,68,75,73,115

Secondary structure (DSSP, 8-state):
------HHHHHHHHHH--SS-EEEE-STT-EEEEE--SSTT--EEEEEEEETTEEEEEEE-TT--TTS--EEEEEE-SSHHHHHHHHHHHHHHHHHTT-

pLDDT: mean 87.11, std 13.2, range [36.38, 96.56]

=== Feature glossary ===
Each block in this record encodes a different view of the same protein. In brief:

Predicted aligned error. PAE(i, j) answers: if I align the predicted and true structures on residue i, how far off (in Å) do I expect residue j to be? A block-diagonal PAE matrix with low values on the blocks and high values off-diagonal is the signature of a multi-domain protein with confidently predicted domains but uncertain inter-domain orientation.

Contact-map, Ramachandran, and PAE plots. Plot images: a contact map (which residues are close in 3D, as an N×N binary image), a Ramachandran scatter (backbone torsion angles, revealing secondary-structure composition at a glance), and — for AlphaFold structures — a PAE heatmap (pairwise prediction confidence).

Backbone torsions (φ/ψ). φ (phi) and ψ (psi) are the two rotatable backbone dihedrals per residue: φ is the C(i-1)–N–Cα–C torsion, ψ is the N–Cα–C–N(i+1) torsion, both in degrees on (−180°, 180°]. α-helical residues cluster near (−60°, −45°); β-strand residues near (−120°, +130°). A Ramachandran plot is simply a scatter of (φ, ψ) for every residue.

Foldseek 3Di. A 3Di character summarizes, for each residue, the relative orientation of the Cα frame of its nearest spatial neighbor. Because it encodes fold topology rather than chemistry, 3Di alignments detect remote structural similarity that sequence alignment misses.

Radius of gyration, Cα contacts, bounding box. Three whole-structure scalars: the radius of gyration (RMS distance of Cα from centroid, in Å), the count of Cα–Cα contacts (pairs closer than 8 Å and separated by more than four residues in sequence — i.e. tertiary, not local, contacts), and the bounding-box dimensions. Together they distinguish compact globular folds from extended fibres or disordered chains.

Sequence. Sequence gives the chain of amino acids in standard one-letter code (A=alanine, C=cysteine, …, Y=tyrosine), read N→C. It is the only feature that is directly encoded by the gene; all structural features are derived from the folded form of this sequence.

mmCIF coordinates. Atomic coordinates in PDBx/mmCIF format — the same representation the Protein Data Bank distributes. Each line of the _atom_site loop places one backbone atom in Cartesian space (units: ångströms, origin: arbitrary).

Secondary structure (3-state, P-SEA). Three-state secondary structure (P-SEA) collapses the eight DSSP classes into helix (a), strand (b), and coil (c). P-SEA assigns these from Cα geometry alone — distances and angles — without requiring backbone oxygens, so it works on any Cα trace.

InterPro / GO / CATH / organism. Functional annotations link the protein to curated databases. InterPro entries identify conserved domains and families by matching the sequence against member-database signatures (Pfam, PROSITE, CDD, …). Gene Ontology (GO) terms describe molecular function, biological process, and cellular component in a controlled vocabulary. CATH places the structure in a hierarchical fold classification (Class/Architecture/Topology/Homologous-superfamily). The organism is the source species.

B-factor. B-factor (Debye–Waller factor) reflects atomic displacement in the crystal lattice. It is an experimental observable (units Å²), not a prediction; low values mean the atom is pinned down, high values mean it moves or is heterogeneous across the crystal.

Rendered structure images. Structure images are PyMOL renders from six orthogonal camera directions. Cartoon representation draws helices as coils and strands as arrows; sticks shows the backbone as bonds; surface shows the solvent-excluded envelope. Rainbow coloring maps sequence position to hue (blue→red, N→C); chain coloring assigns a distinct color per polypeptide.

Solvent-accessible surface area. Solvent-accessible surface area (SASA) is the area in Å² traced out by the centre of a 1.4 Å probe sphere (a water molecule) rolled over the protein's van der Waals surface (Shrake–Rupley / Lee–Richards construction). Buried residues have near-zero SASA; fully exposed residues can exceed 200 Å². The total SASA scales roughly with the number of surface residues.

Secondary structure (8-state, DSSP). The SS8 string is DSSP's per-residue secondary-structure call. α-helix (H) means an i→i+4 H-bond ladder; β-strand (E) means the residue participates in a β-sheet; 3₁₀ (G) and π (I) are tighter and wider helices; T/S are turns/bends; '-' is loop.

pLDDT. For AlphaFold models, the B-factor field carries pLDDT — the model's own estimate of local accuracy on a 0–100 scale. Regions with pLDDT<50 should be treated as essentially unmodeled; they often correspond to intrinsically disordered segments.

Nearest PDB structures. Nearest PDB neighbors are the top structural matches found by Foldseek when searching this structure against the entire Protein Data Bank. Each hit reports a TM-score (0 to 1; >0.5 almost always implies the same fold) and an E-value. These are *structural* homologs — they may share no detectable sequence similarity.